Protein AF-A0AAV8WJB4-F1 (afdb_monomer_lite)

Radius of gyration: 51.04 Å; chains: 1; bounding box: 116×31×126 Å

Sequence (164 aa):
MFGLFSSIGSFVRLGPREFVRQKFKLPLVKFIHDTVNLYKSRTKSGVHNVREILFRGTVIALITALLVWLSIFMYIAFYYVYVPTISHERPVYLKFKPCGATDNCEVTKGICSFPAAHVQLTKRQQLLMMGQPYKIHLDLDMPESPTNRELDMQVADPETLHYD

Secondary structure (DSSP, 8-state):
--HHHHHHHHHHHS-HHHHHIIIIIHHHHHHHHHHHHHHHHHHHHHHHHHHHHHHHHHHHHHHHHHHHHHHHHHHHHHHHHHS-----------B-PBTT-SSS----S-B-S--B------SSS-SS-TT--------------HHHHH--------------

InterPro domains:
  IPR009617 Seipin [PF06775] (66-153)
  IPR009617 Seipin [PTHR21212] (43-153)

Structure (mmCIF, N/CA/C/O backbone):
data_AF-A0AAV8WJB4-F1
#
_entry.id   AF-A0AAV8WJB4-F1
#
loop_
_atom_site.group_PDB
_atom_site.id
_atom_site.type_symbol
_atom_site.label_atom_id
_atom_site.label_alt_id
_atom_site.label_comp_id
_atom_site.label_asym_id
_atom_site.label_entity_id
_atom_site.label_seq_id
_atom_site.pdbx_PDB_ins_code
_atom_site.Cartn_x
_atom_site.Cartn_y
_atom_site.Cartn_z
_atom_site.occupancy
_atom_site.B_iso_or_equiv
_atom_site.auth_seq_id
_atom_site.auth_comp_id
_atom_site.auth_asym_id
_atom_site.auth_atom_id
_atom_site.pdbx_PDB_model_num
ATOM 1 N N . MET A 1 1 ? -55.513 11.259 75.942 1.00 42.50 1 MET A N 1
ATOM 2 C CA . MET A 1 1 ? -56.512 10.197 76.213 1.00 42.50 1 MET A CA 1
ATOM 3 C C . MET A 1 1 ? -57.792 10.353 75.359 1.00 42.50 1 MET A C 1
ATOM 5 O O . MET A 1 1 ? -58.870 10.037 75.828 1.00 42.50 1 MET A O 1
ATOM 9 N N . PHE A 1 2 ? -57.695 10.807 74.094 1.00 46.75 2 PHE A N 1
ATOM 10 C CA . PHE A 1 2 ? -58.860 11.164 73.247 1.00 46.75 2 PHE A CA 1
ATOM 11 C C . PHE A 1 2 ? -59.024 10.309 71.969 1.00 46.75 2 PHE A C 1
ATOM 13 O O . PHE A 1 2 ? -60.016 10.437 71.261 1.00 46.75 2 PHE A O 1
ATOM 20 N N . GLY A 1 3 ? -58.075 9.417 71.659 1.00 46.09 3 GLY A N 1
ATOM 21 C CA . GLY A 1 3 ? -58.101 8.629 70.416 1.00 46.09 3 GLY A CA 1
ATOM 22 C C . GLY A 1 3 ? -59.039 7.415 70.432 1.00 46.09 3 GLY A C 1
ATOM 23 O O . GLY A 1 3 ? -59.489 6.976 69.377 1.00 46.09 3 GLY A O 1
ATOM 24 N N . LEU A 1 4 ? -59.365 6.877 71.614 1.00 52.06 4 LEU A N 1
ATOM 25 C CA . LEU A 1 4 ? -60.126 5.625 71.742 1.00 52.06 4 LEU A CA 1
ATOM 26 C C . LEU A 1 4 ? -61.640 5.809 71.532 1.00 52.06 4 LEU A C 1
ATOM 28 O O . LEU A 1 4 ? -62.265 4.963 70.897 1.00 52.06 4 LEU A O 1
ATOM 32 N N . PHE A 1 5 ? -62.224 6.936 71.959 1.00 48.09 5 PHE A N 1
ATOM 33 C CA . PHE A 1 5 ? -63.668 7.188 71.814 1.00 48.09 5 PHE A CA 1
ATOM 34 C C . PHE A 1 5 ? -64.103 7.513 70.370 1.00 48.09 5 PHE A C 1
ATOM 36 O O . PHE A 1 5 ? -65.204 7.149 69.964 1.00 48.09 5 PHE A O 1
ATOM 43 N N . SER A 1 6 ? -63.227 8.105 69.549 1.00 55.00 6 SER A N 1
ATOM 44 C CA . SER A 1 6 ? -63.511 8.393 68.127 1.00 55.00 6 SER A CA 1
ATOM 45 C C . SER A 1 6 ? -63.600 7.119 67.269 1.00 55.00 6 SER A C 1
ATOM 47 O O . SER A 1 6 ? -64.426 7.010 66.356 1.00 55.00 6 SER A O 1
ATOM 49 N N . SER A 1 7 ? -62.800 6.101 67.604 1.00 52.44 7 SER A N 1
ATOM 50 C CA . SER A 1 7 ? -62.766 4.851 66.840 1.00 52.44 7 SER A CA 1
ATOM 51 C C . SER A 1 7 ? -64.014 3.982 67.052 1.00 52.44 7 SER A C 1
ATOM 53 O O . SER A 1 7 ? -64.355 3.207 66.160 1.00 52.44 7 SER A O 1
ATOM 55 N N . ILE A 1 8 ? -64.704 4.120 68.191 1.00 58.53 8 ILE A N 1
ATOM 56 C CA . ILE A 1 8 ? -65.931 3.371 68.513 1.00 58.53 8 ILE A CA 1
ATOM 57 C C . ILE A 1 8 ? -67.139 3.971 67.773 1.00 58.53 8 ILE A C 1
ATOM 59 O O . ILE A 1 8 ? -67.936 3.235 67.194 1.00 58.53 8 ILE A O 1
ATOM 63 N N . GLY A 1 9 ? -67.232 5.305 67.693 1.00 60.50 9 GLY A N 1
ATOM 64 C CA . GLY A 1 9 ? -68.324 5.989 66.983 1.00 60.50 9 GLY A CA 1
ATOM 65 C C . GLY A 1 9 ? -68.343 5.727 65.471 1.00 60.50 9 GLY A C 1
ATOM 66 O O . GLY A 1 9 ? -69.409 5.611 64.870 1.00 60.50 9 GLY A O 1
ATOM 67 N N . SER A 1 10 ? -67.170 5.559 64.853 1.00 56.88 10 SER A N 1
ATOM 68 C CA . SER A 1 10 ? -67.069 5.244 63.418 1.00 56.88 10 SER A CA 1
ATOM 69 C C . SER A 1 10 ? -67.415 3.784 63.090 1.00 56.88 10 SER A C 1
ATOM 71 O O . SER A 1 10 ? -67.881 3.507 61.989 1.00 56.88 10 SER A O 1
ATOM 73 N N . PHE A 1 11 ? -67.234 2.860 64.041 1.00 57.91 11 PHE A N 1
ATOM 74 C CA . PHE A 1 11 ? -67.572 1.439 63.884 1.00 57.91 11 PHE A CA 1
ATOM 75 C C . PHE A 1 11 ? -69.084 1.173 63.969 1.00 57.91 11 PHE A C 1
ATOM 77 O O . PHE A 1 11 ? -69.598 0.285 63.299 1.00 57.91 11 PHE A O 1
ATOM 84 N N . VAL A 1 12 ? -69.812 1.958 64.770 1.00 63.72 12 VAL A N 1
ATOM 85 C CA . VAL A 1 12 ? -71.278 1.845 64.895 1.00 63.72 12 VAL A CA 1
ATOM 86 C C . VAL A 1 12 ? -71.993 2.464 63.685 1.00 63.72 12 VAL A C 1
ATOM 88 O O . VAL A 1 12 ? -73.074 2.019 63.310 1.00 63.72 12 VAL A O 1
ATOM 91 N N . ARG A 1 13 ? -71.387 3.477 63.047 1.00 61.69 13 ARG A N 1
ATOM 92 C CA . ARG A 1 13 ? -71.994 4.229 61.935 1.00 61.69 13 ARG A CA 1
ATOM 93 C C . ARG A 1 13 ? -71.708 3.637 60.548 1.00 61.69 13 ARG A C 1
ATOM 95 O O . ARG A 1 13 ? -72.523 3.803 59.647 1.00 61.69 13 ARG A O 1
ATOM 102 N N . LEU A 1 14 ? -70.578 2.949 60.370 1.00 61.75 14 LEU A N 1
ATOM 103 C CA . LEU A 1 14 ? -70.252 2.181 59.166 1.00 61.75 14 LEU A CA 1
ATOM 104 C C . LEU A 1 14 ? -70.108 0.710 59.552 1.00 61.75 14 LEU A C 1
ATOM 106 O O . LEU A 1 14 ? -69.251 0.373 60.361 1.00 61.75 14 LEU A O 1
ATOM 110 N N . GLY A 1 15 ? -70.924 -0.165 58.958 1.00 71.06 15 GLY A N 1
ATOM 111 C CA . GLY A 1 15 ? -70.925 -1.593 59.278 1.00 71.06 15 GLY A CA 1
ATOM 112 C C . GLY A 1 15 ? -69.523 -2.233 59.244 1.00 71.06 15 GLY A C 1
ATOM 113 O O . GLY A 1 15 ? -68.638 -1.773 58.513 1.00 71.06 15 GLY A O 1
ATOM 114 N N . PRO A 1 16 ? -69.310 -3.338 59.982 1.00 71.25 16 PRO A N 1
ATOM 115 C CA . PRO A 1 16 ? -67.983 -3.901 60.261 1.00 71.25 16 PRO A CA 1
ATOM 116 C C . PRO A 1 16 ? -67.148 -4.202 59.003 1.00 71.25 16 PRO A C 1
ATOM 118 O O . PRO A 1 16 ? -65.921 -4.119 59.026 1.00 71.25 16 PRO A O 1
ATOM 121 N N . ARG A 1 17 ? -67.802 -4.490 57.871 1.00 73.00 17 ARG A N 1
ATOM 122 C CA . ARG A 1 17 ? -67.157 -4.718 56.568 1.00 73.00 17 ARG A CA 1
ATOM 123 C C . ARG A 1 17 ? -66.546 -3.458 55.943 1.00 73.00 17 ARG A C 1
ATOM 125 O O . ARG A 1 17 ? -65.447 -3.533 55.393 1.00 73.00 17 ARG A O 1
ATOM 132 N N . GLU A 1 18 ? -67.238 -2.325 56.016 1.00 76.62 18 GLU A N 1
ATOM 133 C CA . GLU A 1 18 ? -66.786 -1.055 55.427 1.00 76.62 18 GLU A CA 1
ATOM 134 C C . GLU A 1 18 ? -65.656 -0.440 56.263 1.00 76.62 18 GLU A C 1
ATOM 136 O O . GLU A 1 18 ? -64.656 0.015 55.707 1.00 76.62 18 GLU A O 1
ATOM 141 N N . PHE A 1 19 ? -65.721 -0.568 57.594 1.00 74.19 19 PHE A N 1
ATOM 142 C CA . PHE A 1 19 ? -64.639 -0.147 58.489 1.00 74.19 19 PHE A CA 1
ATOM 143 C C . PHE A 1 19 ? -63.310 -0.862 58.176 1.00 74.19 19 PHE A C 1
ATOM 145 O O . PHE A 1 19 ? -62.266 -0.220 58.041 1.00 74.19 19 PHE A O 1
ATOM 152 N N . VAL A 1 20 ? -63.336 -2.187 57.977 1.00 77.38 20 VAL A N 1
ATOM 153 C CA . VAL A 1 20 ? -62.138 -2.968 57.604 1.00 77.38 20 VAL A CA 1
ATOM 154 C C . VAL A 1 20 ? -61.622 -2.573 56.214 1.00 77.38 20 VAL A C 1
ATOM 156 O O . VAL A 1 20 ? -60.412 -2.469 55.992 1.00 77.38 20 VAL A O 1
ATOM 159 N N . ARG A 1 21 ? -62.523 -2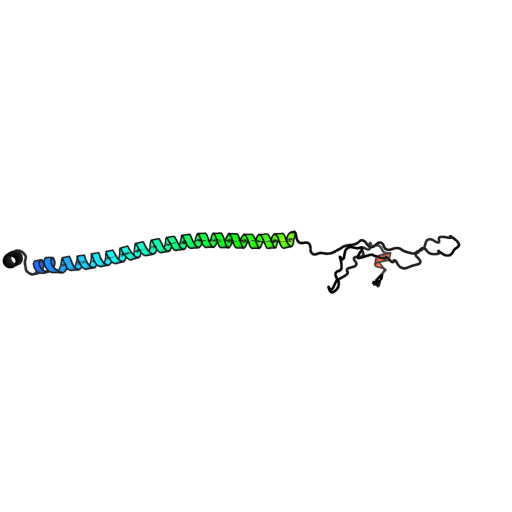.312 55.263 1.00 78.06 21 ARG A N 1
ATOM 160 C CA . ARG A 1 21 ? -62.165 -1.918 53.895 1.00 78.06 21 ARG A CA 1
ATOM 161 C C . ARG A 1 21 ? -61.464 -0.559 53.852 1.00 78.06 21 ARG A C 1
ATOM 163 O O . ARG A 1 21 ? -60.440 -0.422 53.179 1.00 78.06 21 ARG A O 1
ATOM 170 N N . GLN A 1 22 ? -61.999 0.415 54.578 1.00 80.19 22 GLN A N 1
ATOM 171 C CA . GLN A 1 22 ? -61.510 1.788 54.581 1.00 80.19 22 GLN A CA 1
ATOM 172 C C . GLN A 1 22 ? -60.210 1.925 55.383 1.00 80.19 22 GLN A C 1
ATOM 174 O O . GLN A 1 22 ? -59.297 2.624 54.948 1.00 80.19 22 GLN A O 1
ATOM 179 N N . LYS A 1 23 ? -60.096 1.210 56.512 1.00 76.62 23 LYS A N 1
ATOM 180 C CA . LYS A 1 23 ? -58.932 1.307 57.403 1.00 76.62 23 LYS A CA 1
ATOM 181 C C . LYS A 1 23 ? -57.752 0.430 56.975 1.00 76.62 23 LYS A C 1
ATOM 183 O O . LYS A 1 23 ? -56.616 0.817 57.217 1.00 76.62 23 LYS A O 1
ATOM 188 N N . PHE A 1 24 ? -57.999 -0.715 56.328 1.00 81.44 24 PHE A N 1
ATOM 189 C CA . PHE A 1 24 ? -56.933 -1.658 55.962 1.00 81.44 24 PHE A CA 1
ATOM 190 C C . PHE A 1 24 ? -56.793 -1.907 54.454 1.00 81.44 24 PHE A C 1
ATOM 192 O O . PHE A 1 24 ? -55.674 -1.851 53.955 1.00 81.44 24 PHE A O 1
ATOM 199 N N . LYS A 1 25 ? -57.871 -2.146 53.688 1.00 82.81 25 LYS A N 1
ATOM 200 C CA . LYS A 1 25 ? -57.735 -2.537 52.263 1.00 82.81 25 LYS A CA 1
ATOM 201 C C . LYS A 1 25 ? -57.304 -1.397 51.336 1.00 82.81 25 LYS A C 1
ATOM 203 O O . LYS A 1 25 ? -56.375 -1.578 50.554 1.00 82.81 25 LYS A O 1
ATOM 208 N N . LEU A 1 26 ? -57.976 -0.245 51.386 1.00 83.31 26 LEU A N 1
ATOM 209 C CA . LEU A 1 26 ? -57.634 0.899 50.528 1.00 83.31 26 LEU A CA 1
ATOM 210 C C . LEU A 1 26 ? -56.193 1.411 50.712 1.00 83.31 26 LEU A C 1
ATOM 212 O O . LEU A 1 26 ? -55.534 1.622 49.691 1.00 83.31 26 LEU A O 1
ATOM 216 N N . PRO A 1 27 ? -55.682 1.617 51.944 1.00 86.50 27 PRO A N 1
ATOM 217 C CA . PRO A 1 27 ? -54.313 2.094 52.115 1.00 86.50 27 PRO A CA 1
ATOM 218 C C . PRO A 1 27 ? -53.288 1.068 51.623 1.00 86.50 27 PRO A C 1
ATOM 220 O O . PRO A 1 27 ? -52.330 1.467 50.974 1.00 86.50 27 PRO A O 1
ATOM 223 N N . LEU A 1 28 ? -53.520 -0.237 51.823 1.00 88.38 28 LEU A N 1
ATOM 224 C CA . LEU A 1 28 ? -52.640 -1.302 51.320 1.00 88.38 28 LEU A CA 1
ATOM 225 C C . LEU A 1 28 ? -52.555 -1.326 49.793 1.00 88.38 28 LEU A C 1
ATOM 227 O O . LEU A 1 28 ? -51.463 -1.373 49.234 1.00 88.38 28 LEU A O 1
ATOM 231 N N . VAL A 1 29 ? -53.700 -1.271 49.111 1.00 89.00 29 VAL A N 1
ATOM 232 C CA . VAL A 1 29 ? -53.738 -1.295 47.641 1.00 89.00 29 VAL A CA 1
ATOM 233 C C . VAL A 1 29 ? -53.063 -0.055 47.057 1.00 89.00 29 VAL A C 1
ATOM 235 O O . VAL A 1 29 ? -52.297 -0.180 46.103 1.00 89.00 29 VAL A O 1
ATOM 238 N N . LYS A 1 30 ? -53.290 1.125 47.652 1.00 87.06 30 LYS A N 1
ATOM 239 C CA . LYS A 1 30 ? -52.585 2.351 47.256 1.00 87.06 30 LYS A CA 1
ATOM 240 C C . LYS A 1 30 ? -51.079 2.222 47.467 1.00 87.06 30 LYS A C 1
ATOM 242 O O . LYS A 1 30 ? -50.327 2.472 46.537 1.00 87.06 30 LYS A O 1
ATOM 247 N N . PHE A 1 31 ? -50.648 1.719 48.624 1.00 89.62 31 PHE A N 1
ATOM 248 C CA . PHE A 1 31 ? -49.228 1.535 48.932 1.00 89.62 31 PHE A CA 1
ATOM 249 C C . PHE A 1 31 ? -48.528 0.599 47.934 1.00 89.62 31 PHE A C 1
ATOM 251 O O . PHE A 1 31 ? -47.427 0.892 47.467 1.00 89.62 31 PHE A O 1
ATOM 258 N N . ILE A 1 32 ? -49.182 -0.504 47.553 1.00 89.81 32 ILE A N 1
ATOM 259 C CA . ILE A 1 32 ? -48.661 -1.442 46.547 1.00 89.81 32 ILE A CA 1
ATOM 260 C C . ILE A 1 32 ? -48.585 -0.770 45.173 1.00 89.81 32 ILE A C 1
ATOM 262 O O . ILE A 1 32 ? -47.556 -0.847 44.505 1.00 89.81 32 ILE A O 1
ATOM 266 N N . HIS A 1 33 ? -49.651 -0.088 44.753 1.00 92.19 33 HIS A N 1
ATOM 267 C CA . HIS A 1 33 ? -49.704 0.577 43.453 1.00 92.19 33 HIS A CA 1
ATOM 268 C C . HIS A 1 33 ? -48.657 1.695 43.329 1.00 92.19 33 HIS A C 1
ATOM 270 O O . HIS A 1 33 ? -47.965 1.790 42.313 1.00 92.19 33 HIS A O 1
ATOM 276 N N . ASP A 1 34 ? -48.488 2.493 44.381 1.00 88.62 34 ASP A N 1
ATOM 277 C CA . ASP A 1 34 ? -47.500 3.567 44.431 1.00 88.62 34 ASP A CA 1
ATOM 278 C C . ASP A 1 34 ? -46.076 3.000 44.414 1.00 88.62 34 ASP A C 1
ATOM 280 O O . ASP A 1 34 ? -45.241 3.477 43.648 1.00 88.62 34 ASP A O 1
ATOM 284 N N . THR A 1 35 ? -45.819 1.908 45.142 1.00 87.62 35 THR A N 1
ATOM 285 C CA . THR A 1 35 ? -44.524 1.203 45.112 1.00 87.62 35 THR A CA 1
ATOM 286 C C . THR A 1 35 ? -44.196 0.674 43.713 1.00 87.62 35 THR A C 1
ATOM 288 O O . THR A 1 35 ? -43.079 0.854 43.220 1.00 87.62 35 THR A O 1
ATOM 291 N N . VAL A 1 36 ? -45.173 0.064 43.034 1.00 91.25 36 VAL A N 1
ATOM 292 C CA . VAL A 1 36 ? -45.004 -0.472 41.673 1.00 91.25 36 VAL A CA 1
ATOM 293 C C . VAL A 1 36 ? -44.755 0.646 40.661 1.00 91.25 36 VAL A C 1
ATOM 295 O O . VAL A 1 36 ? -43.876 0.516 39.806 1.00 91.25 36 VAL A O 1
ATOM 298 N N . ASN A 1 37 ? -45.474 1.765 40.756 1.00 88.31 37 ASN A N 1
ATOM 299 C CA . ASN A 1 37 ? -45.269 2.904 39.859 1.00 88.31 37 ASN A CA 1
ATOM 300 C C . ASN A 1 37 ? -43.923 3.593 40.088 1.00 88.31 37 ASN A C 1
ATOM 302 O O . ASN A 1 37 ? -43.285 4.034 39.126 1.00 88.31 37 ASN A O 1
ATOM 306 N N . LEU A 1 38 ? -43.452 3.637 41.332 1.00 85.25 38 LEU A N 1
ATOM 307 C CA . LEU A 1 38 ? -42.145 4.188 41.674 1.00 85.25 38 LEU A CA 1
ATOM 308 C C . LEU A 1 38 ? -41.021 3.322 41.085 1.00 85.25 38 LEU A C 1
ATOM 310 O O . L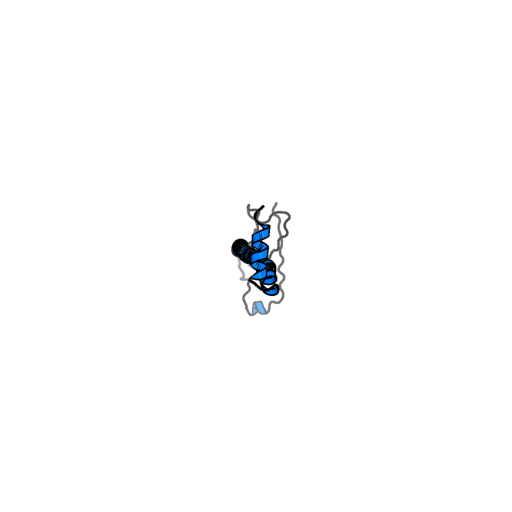EU A 1 38 ? -40.096 3.847 40.467 1.00 85.25 38 LEU A O 1
ATOM 314 N N . TYR A 1 39 ? -41.151 1.994 41.148 1.00 86.69 39 TYR A N 1
ATOM 315 C CA . TYR A 1 39 ? -40.232 1.087 40.454 1.00 86.69 39 TYR A CA 1
ATOM 316 C C . TYR A 1 39 ? -40.299 1.245 38.931 1.00 86.69 39 TYR A C 1
ATOM 318 O O . TYR A 1 39 ? -39.275 1.456 38.283 1.00 86.69 39 TYR A O 1
ATOM 326 N N . LYS A 1 40 ? -41.504 1.222 38.353 1.00 89.38 40 LYS A N 1
ATOM 327 C CA . LYS A 1 40 ? -41.716 1.316 36.900 1.00 89.38 40 LYS A CA 1
ATOM 328 C C . LYS A 1 40 ? -41.172 2.618 36.305 1.00 89.38 40 LYS A C 1
ATOM 330 O O . LYS A 1 40 ? -40.599 2.601 35.216 1.00 89.38 40 LYS A O 1
ATOM 335 N N . SER A 1 41 ? -41.349 3.738 37.003 1.00 83.88 41 SER A N 1
ATOM 336 C CA . SER A 1 41 ? -40.835 5.046 36.579 1.00 83.88 41 SER A CA 1
ATOM 337 C C . SER A 1 41 ? -39.311 5.123 36.678 1.00 83.88 41 SER A C 1
ATOM 339 O O . SER A 1 41 ? -38.675 5.579 35.727 1.00 83.88 41 SER A O 1
ATOM 341 N N . ARG A 1 42 ? -38.706 4.590 37.751 1.00 81.81 42 ARG A N 1
ATOM 342 C CA . ARG A 1 42 ? -37.241 4.504 37.869 1.00 81.81 42 ARG A CA 1
ATOM 343 C C . ARG A 1 42 ? -36.615 3.657 36.763 1.00 81.81 42 ARG A C 1
ATOM 345 O O . ARG A 1 42 ? -35.614 4.075 36.185 1.00 81.81 42 ARG A O 1
ATOM 352 N N . THR A 1 43 ? -37.216 2.518 36.415 1.00 83.81 43 THR A N 1
ATOM 353 C CA . THR A 1 43 ? -36.698 1.667 35.332 1.00 83.81 43 THR A CA 1
ATOM 354 C C . THR A 1 43 ? -36.844 2.337 33.964 1.00 83.81 43 THR A C 1
ATOM 356 O O . THR A 1 43 ? -35.897 2.325 33.182 1.00 83.81 43 THR A O 1
ATOM 359 N N . LYS A 1 44 ? -37.988 2.971 33.666 1.00 83.44 44 LYS A N 1
ATOM 360 C CA . LYS A 1 44 ? -38.205 3.635 32.367 1.00 83.44 44 LYS A CA 1
ATOM 361 C C . LYS A 1 44 ? -37.223 4.779 32.108 1.00 83.44 44 LYS A C 1
ATOM 363 O O . LYS A 1 44 ? -36.660 4.842 31.016 1.00 83.44 44 LYS A O 1
ATOM 368 N N . SER A 1 45 ? -36.999 5.648 33.093 1.00 79.81 45 SER A N 1
ATOM 369 C CA . SER A 1 45 ? -36.078 6.782 32.937 1.00 79.81 45 SER A CA 1
ATOM 370 C C . SER A 1 45 ? -34.620 6.328 32.845 1.00 79.81 45 SER A C 1
ATOM 372 O O . SER A 1 45 ? -33.862 6.864 32.041 1.00 79.81 45 SER A O 1
ATOM 374 N N . GLY A 1 46 ? -34.234 5.294 33.604 1.00 85.12 46 GLY A N 1
ATOM 375 C CA . GLY A 1 46 ? -32.890 4.718 33.520 1.00 85.12 46 GLY A CA 1
ATOM 376 C C . GLY A 1 46 ? -32.584 4.132 32.138 1.00 85.12 46 GLY A C 1
ATOM 377 O O . GLY A 1 46 ? -31.539 4.424 31.562 1.00 85.12 46 GLY A O 1
ATOM 378 N N . VAL A 1 47 ? -33.516 3.360 31.569 1.00 89.00 47 VAL A N 1
ATOM 379 C CA . VAL A 1 47 ? -33.323 2.706 30.263 1.00 89.00 47 VAL A CA 1
ATOM 380 C C . VAL A 1 47 ? -33.223 3.720 29.121 1.00 89.00 47 VAL A C 1
ATOM 382 O O . VAL A 1 47 ? -32.396 3.545 28.226 1.00 89.00 47 VAL A O 1
ATOM 385 N N . HIS A 1 48 ? -34.021 4.792 29.147 1.00 87.12 48 HIS A N 1
ATOM 386 C CA . HIS A 1 48 ? -33.955 5.832 28.116 1.00 87.12 48 HIS A CA 1
ATOM 387 C C . HIS A 1 48 ? -32.605 6.559 28.104 1.00 87.12 48 HIS A C 1
ATOM 389 O O . HIS A 1 48 ? -31.992 6.670 27.043 1.00 87.12 48 HIS A O 1
ATOM 395 N N . ASN A 1 49 ? -32.110 6.966 29.274 1.00 87.69 49 ASN A N 1
ATOM 396 C CA . ASN A 1 49 ? -30.835 7.676 29.389 1.00 87.69 49 ASN A CA 1
ATOM 397 C C . ASN A 1 49 ? -29.649 6.791 28.979 1.00 87.69 49 ASN A C 1
ATOM 399 O O . ASN A 1 49 ? -28.757 7.240 28.263 1.00 87.69 49 ASN A O 1
ATOM 403 N N . VAL A 1 50 ? -29.652 5.512 29.380 1.00 92.31 50 VAL A N 1
ATOM 404 C CA . VAL A 1 50 ? -28.609 4.559 28.966 1.00 92.31 50 VAL A CA 1
ATOM 405 C C . VAL A 1 50 ? -28.613 4.394 27.453 1.00 92.31 50 VAL A C 1
ATOM 407 O O . VAL A 1 50 ? -27.556 4.472 26.836 1.00 92.31 50 VAL A O 1
ATOM 410 N N . ARG A 1 51 ? -29.788 4.211 26.843 1.00 92.00 51 ARG A N 1
ATOM 411 C CA . ARG A 1 51 ? -29.920 4.042 25.393 1.00 92.00 51 ARG A CA 1
ATOM 412 C C . ARG A 1 51 ? -29.404 5.262 24.625 1.00 92.00 51 ARG A C 1
ATOM 414 O O . ARG A 1 51 ? -28.711 5.090 23.626 1.00 92.00 51 ARG A O 1
ATOM 421 N N . GLU A 1 52 ? -29.710 6.468 25.091 1.00 90.94 52 GLU A N 1
ATOM 422 C CA . GLU A 1 52 ? -29.227 7.712 24.483 1.00 90.94 52 GLU A CA 1
ATOM 423 C C . GLU A 1 52 ? -27.699 7.842 24.570 1.00 90.94 52 GLU A C 1
ATOM 425 O O . GLU A 1 52 ? -27.043 8.114 23.562 1.00 90.94 52 GLU A O 1
ATOM 430 N N . ILE A 1 53 ? -27.120 7.578 25.747 1.00 94.00 53 ILE A N 1
ATOM 431 C CA . ILE A 1 53 ? -25.664 7.605 25.957 1.00 94.00 53 ILE A CA 1
ATOM 432 C C . ILE A 1 53 ? -24.970 6.567 25.070 1.00 94.00 53 ILE A C 1
ATOM 434 O O . ILE A 1 53 ? -23.961 6.879 24.436 1.00 94.00 53 ILE A O 1
ATOM 438 N N . LEU A 1 54 ? -25.526 5.354 24.990 1.00 95.50 54 LEU A N 1
ATOM 439 C CA . LEU A 1 54 ? -24.981 4.270 24.177 1.00 95.50 54 LEU A CA 1
ATOM 440 C C . LEU A 1 54 ? -24.977 4.662 22.699 1.00 95.50 54 LEU A C 1
ATOM 442 O O . LEU A 1 54 ? -23.926 4.617 22.071 1.00 95.50 54 LEU A O 1
ATOM 446 N N . PHE A 1 55 ? -26.102 5.144 22.162 1.00 96.12 55 PHE A N 1
ATOM 447 C CA . PHE A 1 55 ? -26.163 5.581 20.766 1.00 96.12 55 PHE A CA 1
ATOM 448 C C . PHE A 1 55 ? -25.211 6.731 20.466 1.00 96.12 55 PHE A C 1
ATOM 450 O O . PHE A 1 55 ? -24.507 6.688 19.459 1.00 96.12 55 PHE A O 1
ATOM 457 N N . ARG A 1 56 ? -25.153 7.744 21.333 1.00 94.38 56 ARG A N 1
ATOM 458 C CA . ARG A 1 56 ? -24.258 8.886 21.130 1.00 94.38 56 ARG A CA 1
ATOM 459 C C . ARG A 1 56 ? -22.791 8.453 21.150 1.00 94.38 56 ARG A C 1
ATOM 461 O O . ARG A 1 56 ? -22.025 8.878 20.289 1.00 94.38 56 ARG A O 1
ATOM 468 N N . GLY A 1 57 ? -22.419 7.570 22.078 1.00 96.56 57 GLY A N 1
ATOM 469 C CA . GLY A 1 57 ? -21.083 6.976 22.136 1.00 96.56 57 GLY A CA 1
ATOM 470 C C . GLY A 1 57 ? -20.763 6.143 20.895 1.00 96.56 57 GLY A C 1
ATOM 471 O O . GLY A 1 57 ? -19.702 6.318 20.299 1.00 96.56 57 GLY A O 1
ATOM 472 N N . THR A 1 58 ? -21.697 5.298 20.453 1.00 96.50 58 THR A N 1
ATOM 473 C CA . THR A 1 58 ? -21.539 4.477 19.247 1.00 96.50 58 THR A CA 1
ATOM 474 C C . THR A 1 58 ? -21.363 5.329 17.997 1.00 96.50 58 THR A C 1
ATOM 476 O O . THR A 1 58 ? -20.479 5.036 17.201 1.00 96.50 58 THR A O 1
ATOM 479 N N . VAL A 1 59 ? -22.152 6.392 17.819 1.00 97.06 59 VAL A N 1
ATOM 480 C CA . VAL A 1 59 ? -22.026 7.284 16.655 1.00 97.06 59 VAL A CA 1
ATOM 481 C C . VAL A 1 59 ? -20.648 7.943 16.622 1.00 97.06 59 VAL A C 1
ATOM 483 O O . VAL A 1 59 ? -20.000 7.938 15.580 1.00 97.06 59 VAL A O 1
ATOM 486 N N . ILE A 1 60 ? -20.166 8.452 17.760 1.00 97.25 60 ILE A N 1
ATOM 487 C CA . ILE A 1 60 ? -18.831 9.063 17.846 1.00 97.25 60 ILE A CA 1
ATOM 488 C C . ILE A 1 60 ? -17.745 8.029 17.527 1.00 97.25 60 ILE A C 1
ATOM 490 O O . ILE A 1 60 ? -16.873 8.302 16.706 1.00 97.25 60 ILE A O 1
ATOM 494 N N . ALA A 1 61 ? -17.819 6.836 18.123 1.00 97.00 61 ALA A N 1
ATOM 495 C CA . ALA A 1 61 ? -16.856 5.762 17.885 1.00 97.00 61 ALA A CA 1
ATOM 496 C C . ALA A 1 61 ? -16.858 5.272 16.426 1.00 97.00 61 ALA A C 1
ATOM 498 O O . ALA A 1 61 ? -15.811 4.949 15.872 1.00 97.00 61 ALA A O 1
ATOM 499 N N . LEU A 1 62 ? -18.026 5.233 15.785 1.00 97.31 62 LEU A N 1
ATOM 500 C CA . LEU A 1 62 ? -18.156 4.842 14.386 1.00 97.31 62 LEU A CA 1
ATOM 501 C C . LEU A 1 62 ? -17.530 5.897 13.469 1.00 97.31 62 LEU A C 1
ATOM 503 O O . LEU A 1 62 ? -16.782 5.543 12.563 1.00 97.31 62 LEU A O 1
ATOM 507 N N . ILE A 1 63 ? -17.774 7.186 13.726 1.00 97.50 63 ILE A N 1
ATOM 508 C CA . ILE A 1 63 ? -17.160 8.280 12.959 1.00 97.50 63 ILE A CA 1
ATOM 509 C C . ILE A 1 63 ? -15.635 8.242 13.095 1.00 97.50 63 ILE A C 1
ATOM 511 O O . ILE A 1 63 ? -14.937 8.336 12.087 1.00 97.50 63 ILE A O 1
ATOM 515 N N . THR A 1 64 ? -15.097 8.070 14.306 1.00 97.62 64 THR A N 1
ATOM 516 C CA . THR A 1 64 ? -13.640 7.997 14.498 1.00 97.62 64 THR A CA 1
ATOM 517 C C . THR A 1 64 ? -13.042 6.768 13.821 1.00 97.62 64 THR A C 1
ATOM 519 O O . THR A 1 64 ? -12.018 6.891 13.150 1.00 97.62 64 THR A O 1
ATOM 522 N N . ALA A 1 65 ? -13.697 5.608 13.914 1.00 98.00 65 ALA A N 1
ATOM 523 C CA . ALA A 1 65 ? -13.274 4.400 13.213 1.00 98.00 65 ALA A CA 1
ATOM 524 C C . ALA A 1 65 ? -13.272 4.594 11.688 1.00 98.00 65 ALA A C 1
ATOM 526 O O . ALA A 1 65 ? -12.305 4.221 11.027 1.00 98.00 65 ALA A O 1
ATOM 527 N N . LEU A 1 66 ? -14.308 5.232 11.131 1.00 97.75 66 LEU A N 1
ATOM 528 C CA . LEU A 1 66 ? -14.374 5.558 9.705 1.00 97.75 66 LEU A CA 1
ATOM 529 C C . LEU A 1 66 ? -13.263 6.517 9.274 1.00 97.75 66 LEU A C 1
ATOM 531 O O . LEU A 1 66 ? -12.664 6.307 8.223 1.00 97.75 66 LEU A O 1
ATOM 535 N N . LEU A 1 67 ? -12.955 7.542 10.070 1.00 97.94 67 LEU A N 1
ATOM 536 C CA . LEU A 1 67 ? -11.869 8.478 9.766 1.00 97.94 67 LEU A CA 1
ATOM 537 C C . LEU A 1 67 ? -10.503 7.784 9.749 1.00 97.94 67 LEU A C 1
ATOM 539 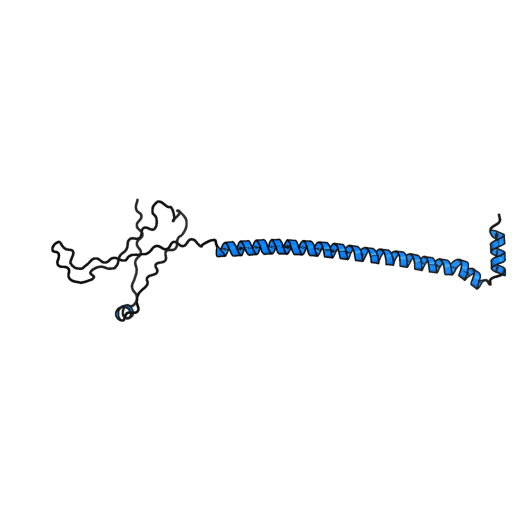O O . LEU A 1 67 ? -9.717 8.002 8.828 1.00 97.94 67 LEU A O 1
ATOM 543 N N . VAL A 1 68 ? -10.234 6.920 10.732 1.00 98.25 68 VAL A N 1
ATOM 544 C CA . VAL A 1 68 ? -8.997 6.125 10.779 1.00 98.25 68 VAL A CA 1
ATOM 545 C C . VAL A 1 68 ? -8.928 5.176 9.585 1.00 98.25 68 VAL A C 1
ATOM 547 O O . VAL A 1 68 ? -7.901 5.109 8.913 1.00 98.25 68 VAL A O 1
ATOM 550 N N . TRP A 1 69 ? -10.031 4.496 9.270 1.00 98.44 69 TRP A N 1
ATOM 551 C CA . TRP A 1 69 ? -10.111 3.604 8.117 1.00 98.44 69 TRP A CA 1
ATOM 552 C C . TRP A 1 69 ? -9.837 4.336 6.798 1.00 98.44 69 TRP A C 1
ATOM 554 O O . TRP A 1 69 ? -9.015 3.887 6.001 1.00 98.44 69 TRP A O 1
ATOM 564 N N . LEU A 1 70 ? -10.470 5.495 6.586 1.00 98.12 70 LEU A N 1
ATOM 565 C CA . LEU A 1 70 ? -10.255 6.333 5.404 1.00 98.12 70 LEU A CA 1
ATOM 566 C C . LEU A 1 70 ? -8.814 6.840 5.311 1.00 98.12 70 LEU A C 1
ATOM 568 O O . LEU A 1 70 ? -8.246 6.851 4.221 1.00 98.12 70 LEU A O 1
ATOM 572 N N . SER A 1 71 ? -8.210 7.224 6.438 1.00 98.19 71 SER A N 1
ATOM 573 C CA . SER A 1 71 ? -6.811 7.654 6.486 1.00 98.19 71 SER A CA 1
ATOM 574 C C . SER A 1 71 ? -5.859 6.537 6.053 1.00 98.19 71 SER A C 1
ATOM 576 O O . SER A 1 71 ? -5.006 6.768 5.195 1.00 98.19 71 SER A O 1
ATOM 578 N N . ILE A 1 72 ? -6.041 5.322 6.580 1.00 98.00 72 ILE A N 1
ATOM 579 C CA . ILE A 1 72 ? -5.234 4.151 6.206 1.00 98.00 72 ILE A CA 1
ATOM 580 C C . ILE A 1 72 ? -5.432 3.822 4.725 1.00 98.00 72 ILE A C 1
ATOM 582 O O . ILE A 1 72 ? -4.458 3.621 4.001 1.00 98.00 72 ILE A O 1
ATOM 586 N N . PHE A 1 73 ? -6.680 3.807 4.255 1.00 98.00 73 PHE A N 1
ATOM 587 C CA . PHE A 1 73 ? -6.991 3.525 2.857 1.00 98.00 73 PHE A CA 1
ATOM 588 C C . PHE A 1 73 ? -6.335 4.536 1.908 1.00 98.00 73 PHE A C 1
ATOM 590 O O . PHE A 1 73 ? -5.696 4.136 0.936 1.00 98.00 73 PHE A O 1
ATOM 597 N N . MET A 1 74 ? -6.433 5.835 2.210 1.00 96.75 74 MET A N 1
ATOM 598 C CA . MET A 1 74 ? -5.777 6.869 1.409 1.00 96.75 74 MET A CA 1
ATOM 599 C C . MET A 1 74 ? -4.256 6.745 1.434 1.00 96.75 74 MET A C 1
ATOM 601 O O . MET A 1 74 ? -3.628 6.891 0.389 1.00 96.75 74 MET A O 1
ATOM 605 N N . TYR A 1 75 ? -3.659 6.441 2.588 1.00 96.12 75 TYR A N 1
ATOM 606 C CA . TYR A 1 75 ? -2.217 6.215 2.681 1.00 96.12 75 TYR A CA 1
ATOM 607 C C . TYR A 1 75 ? -1.769 5.065 1.774 1.00 96.12 75 TYR A C 1
ATOM 609 O O . TYR A 1 75 ? -0.828 5.229 1.003 1.00 96.12 75 TYR A O 1
ATOM 617 N N . ILE A 1 76 ? -2.470 3.930 1.817 1.00 96.62 76 ILE A N 1
ATOM 618 C CA . ILE A 1 76 ? -2.165 2.767 0.975 1.00 96.62 76 ILE A CA 1
ATOM 619 C C . ILE A 1 76 ? -2.333 3.117 -0.507 1.00 96.62 76 ILE A C 1
ATOM 621 O O . ILE A 1 76 ? -1.456 2.812 -1.313 1.00 96.62 76 ILE A O 1
ATOM 625 N N . ALA A 1 77 ? -3.429 3.787 -0.873 1.00 95.81 77 ALA A N 1
ATOM 626 C CA . ALA A 1 77 ? -3.667 4.205 -2.251 1.00 95.81 77 ALA A CA 1
ATOM 627 C C . ALA A 1 77 ? -2.537 5.108 -2.762 1.00 95.81 77 ALA A C 1
ATOM 629 O O . ALA A 1 77 ? -1.975 4.854 -3.825 1.00 95.81 77 ALA A O 1
ATOM 630 N N . PHE A 1 78 ? -2.145 6.120 -1.985 1.00 95.25 78 PHE A N 1
ATOM 631 C CA . PHE A 1 78 ? -1.033 6.989 -2.354 1.00 95.25 78 PHE A CA 1
ATOM 632 C C . PHE A 1 78 ? 0.304 6.265 -2.383 1.00 95.25 78 PHE A C 1
ATOM 634 O O . PHE A 1 78 ? 1.097 6.532 -3.278 1.00 95.25 78 PHE A O 1
ATOM 641 N N . TYR A 1 79 ? 0.544 5.337 -1.463 1.00 93.81 79 TYR A N 1
ATOM 642 C CA . TYR A 1 79 ? 1.751 4.524 -1.473 1.00 93.81 79 TYR A CA 1
ATOM 643 C C . TYR A 1 79 ? 1.890 3.779 -2.804 1.00 93.81 79 TYR A C 1
ATOM 645 O O . TYR A 1 79 ? 2.906 3.917 -3.474 1.00 93.81 79 TYR A O 1
ATOM 653 N N . TYR A 1 80 ? 0.848 3.075 -3.246 1.00 90.88 80 TYR A N 1
ATOM 654 C CA . TYR A 1 80 ? 0.913 2.318 -4.497 1.00 90.88 80 TYR A CA 1
ATOM 655 C C . TYR A 1 80 ? 0.873 3.183 -5.761 1.00 90.88 80 TYR A C 1
ATOM 657 O O . TYR A 1 80 ? 1.422 2.779 -6.781 1.00 90.88 80 TYR A O 1
ATOM 665 N N . VAL A 1 81 ? 0.236 4.355 -5.718 1.00 92.19 81 VAL A N 1
ATOM 666 C CA . VAL A 1 81 ? 0.174 5.260 -6.878 1.00 92.19 81 VAL A CA 1
ATOM 667 C C . VAL A 1 81 ? 1.465 6.062 -7.047 1.00 92.19 81 VAL A C 1
ATOM 669 O O . VAL A 1 81 ? 1.884 6.301 -8.176 1.00 92.19 81 VAL A O 1
ATOM 672 N N . TYR A 1 82 ? 2.090 6.498 -5.952 1.00 89.06 82 TYR A N 1
ATOM 673 C CA . TYR A 1 82 ? 3.203 7.449 -6.001 1.00 89.06 82 TYR A CA 1
ATOM 674 C C . TYR A 1 82 ? 4.566 6.867 -5.668 1.00 89.06 82 TYR A C 1
ATOM 676 O O . TYR A 1 82 ? 5.554 7.501 -6.027 1.00 89.06 82 TYR A O 1
ATOM 684 N N . VAL A 1 83 ? 4.664 5.732 -4.972 1.00 84.12 83 VAL A N 1
ATOM 685 C CA 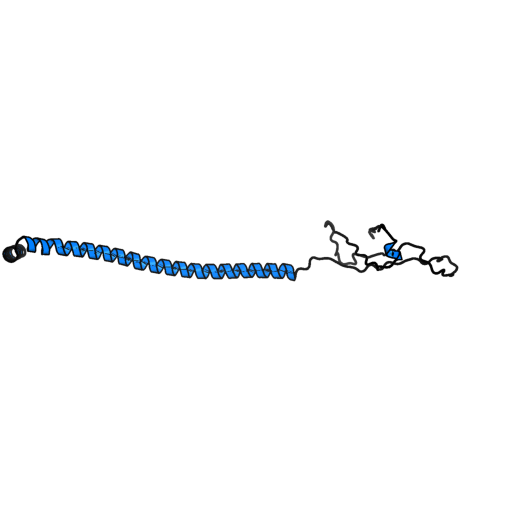. VAL A 1 83 ? 5.964 5.096 -4.732 1.00 84.12 83 VAL A CA 1
ATOM 686 C C . VAL A 1 83 ? 6.281 4.232 -5.949 1.00 84.12 83 VAL A C 1
ATOM 688 O O . VAL A 1 83 ? 5.706 3.151 -6.086 1.00 84.12 83 VAL A O 1
ATOM 691 N N . PRO A 1 84 ? 7.167 4.677 -6.860 1.00 77.06 84 PRO A N 1
ATOM 692 C CA . PRO A 1 84 ? 7.552 3.845 -7.982 1.00 77.06 84 PRO A CA 1
ATOM 693 C C . PRO A 1 84 ? 8.323 2.632 -7.463 1.00 77.06 84 PRO A C 1
ATOM 695 O O . PRO A 1 84 ? 9.219 2.747 -6.622 1.00 77.06 84 PRO A O 1
ATOM 698 N N . THR A 1 85 ? 8.028 1.460 -8.013 1.00 67.75 85 THR A N 1
ATOM 699 C CA . THR A 1 85 ? 8.980 0.353 -7.977 1.00 67.75 85 THR A CA 1
ATOM 700 C C . THR A 1 85 ? 10.202 0.787 -8.780 1.00 67.75 85 THR A C 1
ATOM 702 O O . THR A 1 85 ? 10.073 1.106 -9.959 1.00 67.75 85 THR A O 1
ATOM 705 N N . ILE A 1 86 ? 11.371 0.865 -8.144 1.00 70.81 86 ILE A N 1
ATOM 706 C CA . ILE A 1 86 ? 12.603 1.340 -8.784 1.00 70.81 86 ILE A CA 1
ATOM 707 C C . ILE A 1 86 ? 13.053 0.316 -9.839 1.00 70.81 86 ILE A C 1
ATOM 709 O O . ILE A 1 86 ? 13.764 -0.638 -9.529 1.00 70.81 86 ILE A O 1
ATOM 713 N N . SER A 1 87 ? 12.617 0.504 -11.083 1.00 71.44 87 SER A N 1
ATOM 714 C CA . SER A 1 87 ? 13.139 -0.161 -12.277 1.00 71.44 87 SER A CA 1
ATOM 715 C C . SER A 1 87 ? 13.881 0.876 -13.118 1.00 71.44 87 SER A C 1
ATOM 717 O O . SER A 1 87 ? 13.355 1.939 -13.444 1.00 71.44 87 SER A O 1
ATOM 719 N N . HIS A 1 88 ? 15.150 0.606 -13.416 1.00 74.62 88 HIS A N 1
ATOM 720 C CA . HIS A 1 88 ? 15.987 1.512 -14.195 1.00 74.62 88 HIS A CA 1
ATOM 721 C C . HIS A 1 88 ? 16.147 0.980 -15.613 1.00 74.62 88 HIS A C 1
ATOM 723 O O . HIS A 1 88 ? 16.848 -0.003 -15.834 1.00 74.62 88 HIS A O 1
ATOM 729 N N . GLU A 1 89 ? 15.538 1.671 -16.569 1.00 81.62 89 GLU A N 1
ATOM 730 C CA . GLU A 1 89 ? 15.637 1.345 -17.989 1.00 81.62 89 GLU A CA 1
ATOM 731 C C . GLU A 1 89 ? 16.738 2.184 -18.644 1.00 81.62 89 GLU A C 1
ATOM 733 O O . GLU A 1 89 ? 16.839 3.403 -18.449 1.00 81.62 89 GLU A O 1
ATOM 738 N N . ARG A 1 90 ? 17.613 1.526 -19.409 1.00 82.38 90 ARG A N 1
ATOM 739 C CA . ARG A 1 90 ? 18.675 2.175 -20.185 1.00 82.38 90 ARG A CA 1
ATOM 740 C C . ARG A 1 90 ? 18.637 1.643 -21.615 1.00 82.38 90 ARG A C 1
ATOM 742 O O . ARG A 1 90 ? 18.649 0.428 -21.786 1.00 82.38 90 ARG A O 1
ATOM 749 N N . PRO A 1 91 ? 18.633 2.519 -22.634 1.00 86.88 91 PRO A N 1
ATOM 750 C CA . PRO A 1 91 ? 18.608 2.070 -24.018 1.00 86.88 91 PRO A CA 1
ATOM 751 C C . PRO A 1 91 ? 19.923 1.373 -24.385 1.00 86.88 91 PRO A C 1
ATOM 753 O O . PRO A 1 91 ? 21.010 1.853 -24.047 1.00 86.88 91 PRO A O 1
ATOM 756 N N . VAL A 1 92 ? 19.814 0.259 -25.110 1.00 87.69 92 VAL A N 1
ATOM 757 C CA . VAL A 1 92 ? 20.947 -0.523 -25.617 1.00 87.69 92 VAL A CA 1
ATOM 758 C C . VAL A 1 92 ? 21.108 -0.254 -27.110 1.00 87.69 92 VAL A C 1
ATOM 760 O O . VAL A 1 92 ? 20.200 -0.500 -27.894 1.00 87.69 92 VAL A O 1
ATOM 763 N N . TYR A 1 93 ? 22.278 0.242 -27.516 1.00 88.69 93 TYR A N 1
ATOM 764 C CA . TYR A 1 93 ? 22.588 0.501 -28.924 1.00 88.69 93 TYR A CA 1
ATOM 765 C C . TYR A 1 93 ? 23.535 -0.571 -29.457 1.00 88.69 93 TYR A C 1
ATOM 767 O O . TYR A 1 93 ? 24.750 -0.485 -29.259 1.00 88.69 93 TYR A O 1
ATOM 775 N N . LEU A 1 94 ? 22.975 -1.577 -30.126 1.00 86.75 94 LEU A N 1
ATOM 776 C CA . LEU A 1 94 ? 23.732 -2.653 -30.762 1.00 86.75 94 LEU A CA 1
ATOM 777 C C . LEU A 1 94 ? 24.543 -2.113 -31.946 1.00 86.75 94 LEU A C 1
ATOM 779 O O . LEU A 1 94 ? 24.012 -1.433 -32.826 1.00 86.75 94 LEU A O 1
ATOM 783 N N . LYS A 1 95 ? 25.846 -2.406 -31.959 1.00 84.38 95 LYS A N 1
ATOM 784 C CA . LYS A 1 95 ? 26.774 -2.016 -33.026 1.00 84.38 95 LYS A CA 1
ATOM 785 C C . LYS A 1 95 ? 27.340 -3.254 -33.707 1.00 84.38 95 LYS A C 1
ATOM 787 O O . LYS A 1 95 ? 27.600 -4.265 -33.061 1.00 84.38 95 LYS A O 1
ATOM 792 N N . PHE A 1 96 ? 27.593 -3.130 -35.005 1.00 82.81 96 PHE A N 1
ATOM 793 C CA . PHE A 1 96 ? 28.236 -4.153 -35.825 1.00 82.81 96 PHE A CA 1
ATOM 794 C C . PHE A 1 96 ? 29.568 -3.629 -36.356 1.00 82.81 96 PHE A C 1
ATOM 796 O O . PHE A 1 96 ? 29.718 -2.427 -36.599 1.00 82.81 96 PHE A O 1
ATOM 803 N N . LYS A 1 97 ? 30.531 -4.525 -36.569 1.00 76.06 97 LYS A N 1
ATOM 804 C CA . LYS A 1 97 ? 31.763 -4.217 -37.294 1.00 76.06 97 LYS A CA 1
ATOM 805 C C . LYS A 1 97 ? 31.546 -4.496 -38.789 1.00 76.06 97 LYS A C 1
ATOM 807 O O . LYS A 1 97 ? 31.080 -5.587 -39.137 1.00 76.06 97 LYS A O 1
ATOM 812 N N . PRO A 1 98 ? 31.857 -3.536 -39.678 1.00 73.38 98 PRO A N 1
ATOM 813 C CA . PRO A 1 98 ? 31.729 -3.744 -41.116 1.00 73.38 98 PRO A CA 1
ATOM 814 C C . PRO A 1 98 ? 32.759 -4.761 -41.628 1.00 73.38 98 PRO A C 1
ATOM 816 O O . PRO A 1 98 ? 33.871 -4.860 -41.103 1.00 73.38 98 PRO A O 1
ATOM 819 N N . CYS A 1 99 ? 32.389 -5.501 -42.674 1.00 65.50 99 CYS A N 1
ATOM 820 C CA . CYS A 1 99 ? 33.298 -6.380 -43.410 1.00 65.50 99 CYS A CA 1
ATOM 821 C C . CYS A 1 99 ? 34.428 -5.583 -44.083 1.00 65.50 99 CYS A C 1
ATOM 823 O O . CYS A 1 99 ? 34.145 -4.649 -44.829 1.00 65.50 99 CYS A O 1
ATOM 825 N N . GLY A 1 100 ? 35.692 -5.973 -43.872 1.00 61.53 100 GLY A N 1
ATOM 826 C CA . GLY A 1 100 ? 36.839 -5.405 -44.600 1.00 61.53 100 GLY A CA 1
ATOM 827 C C . GLY A 1 100 ? 37.617 -4.291 -43.889 1.00 61.53 100 GLY A C 1
ATOM 828 O O . GLY A 1 100 ? 38.409 -3.611 -44.529 1.00 61.53 100 GLY A O 1
ATOM 829 N N . ALA A 1 101 ? 37.452 -4.104 -42.575 1.00 55.78 101 ALA A N 1
ATOM 830 C CA . ALA A 1 101 ? 38.311 -3.221 -41.773 1.00 55.78 101 ALA A CA 1
ATOM 831 C C . ALA A 1 101 ? 39.711 -3.835 -41.528 1.00 55.78 101 ALA A C 1
ATOM 833 O O . ALA A 1 101 ? 40.118 -4.091 -40.398 1.00 55.78 101 ALA A O 1
ATOM 834 N N . THR A 1 102 ? 40.426 -4.104 -42.613 1.00 57.75 102 THR A N 1
ATOM 835 C CA . THR A 1 102 ? 41.889 -4.227 -42.684 1.00 57.75 102 THR A CA 1
ATOM 836 C C . THR A 1 102 ? 42.398 -3.019 -43.473 1.00 57.75 102 THR A C 1
ATOM 838 O O . THR A 1 102 ? 41.630 -2.489 -44.266 1.00 57.75 102 THR A O 1
ATOM 841 N N . ASP A 1 103 ? 43.645 -2.582 -43.254 1.00 56.22 103 ASP A N 1
ATOM 842 C CA . ASP A 1 103 ? 44.258 -1.280 -43.631 1.00 56.22 103 ASP A CA 1
ATOM 843 C C . ASP A 1 103 ? 43.960 -0.679 -45.026 1.00 56.22 103 ASP A C 1
ATOM 845 O O . ASP A 1 103 ? 44.217 0.502 -45.257 1.00 56.22 103 ASP A O 1
ATOM 849 N N . ASN A 1 104 ? 43.376 -1.437 -45.950 1.00 54.16 104 ASN A N 1
ATOM 850 C CA . ASN A 1 104 ? 42.999 -0.990 -47.280 1.00 54.16 104 ASN A CA 1
ATOM 851 C C . ASN A 1 104 ? 41.472 -0.866 -47.359 1.00 54.16 104 ASN A C 1
ATOM 853 O O . ASN A 1 104 ? 40.751 -1.852 -47.485 1.00 54.16 104 ASN A O 1
ATOM 857 N N . CYS A 1 105 ? 41.009 0.377 -47.243 1.00 53.22 105 CYS A N 1
ATOM 858 C CA . CYS A 1 105 ? 39.620 0.816 -47.171 1.00 53.22 105 CYS A CA 1
ATOM 859 C C . CYS A 1 105 ? 38.806 0.457 -48.437 1.00 53.22 105 CYS A C 1
ATOM 861 O O . CYS A 1 105 ? 38.514 1.320 -49.263 1.00 53.22 105 CYS A O 1
ATOM 863 N N . GLU A 1 106 ? 38.422 -0.810 -48.594 1.00 54.78 106 GLU A N 1
ATOM 864 C CA . GLU A 1 106 ? 37.401 -1.251 -49.547 1.00 54.78 106 GLU A CA 1
ATOM 865 C C . GLU A 1 106 ? 36.216 -1.823 -48.760 1.00 54.78 106 GLU A C 1
ATOM 867 O O . GLU A 1 106 ? 36.211 -2.960 -48.291 1.00 54.78 106 GLU A O 1
ATOM 872 N N . VAL A 1 107 ? 35.209 -0.975 -48.540 1.00 57.53 107 VAL A N 1
ATOM 873 C CA . VAL A 1 107 ? 34.021 -1.318 -47.752 1.00 57.53 107 VAL A CA 1
ATOM 874 C C . VAL A 1 107 ? 33.092 -2.187 -48.600 1.00 57.53 107 VAL A C 1
ATOM 876 O O . VAL A 1 107 ? 32.156 -1.697 -49.237 1.00 57.53 107 VAL A O 1
ATOM 879 N N . THR A 1 108 ? 33.319 -3.499 -48.603 1.00 56.88 108 THR A N 1
ATOM 880 C CA . THR A 1 108 ? 32.289 -4.454 -49.031 1.00 56.88 108 THR A CA 1
ATOM 881 C C . THR A 1 108 ? 31.075 -4.314 -48.113 1.00 56.88 108 THR A C 1
ATOM 883 O O . THR A 1 108 ? 31.175 -4.486 -46.899 1.00 56.88 108 THR A O 1
ATOM 886 N N . LYS A 1 109 ? 29.912 -3.978 -48.685 1.00 56.41 109 LYS A N 1
ATOM 887 C CA . LYS A 1 109 ? 28.643 -3.857 -47.953 1.00 56.41 109 LYS A CA 1
ATOM 888 C C . LYS A 1 109 ? 28.264 -5.223 -47.367 1.00 56.41 109 LYS A C 1
ATOM 890 O O . LYS A 1 109 ? 27.721 -6.065 -48.072 1.00 56.41 109 LYS A O 1
ATOM 895 N N . GLY A 1 110 ? 28.560 -5.434 -46.088 1.00 60.84 110 GLY A N 1
ATOM 896 C CA . GLY A 1 110 ? 28.243 -6.664 -45.370 1.00 60.84 110 GLY A CA 1
ATOM 897 C C . GLY A 1 110 ? 28.406 -6.512 -43.857 1.00 60.84 110 GLY A C 1
ATOM 898 O O . GLY A 1 110 ? 29.197 -5.692 -43.380 1.00 60.84 110 GLY A O 1
ATOM 899 N N . ILE A 1 111 ? 27.639 -7.306 -43.111 1.00 66.56 111 ILE A N 1
ATOM 900 C CA . ILE A 1 111 ? 27.718 -7.431 -41.652 1.00 66.56 111 ILE A CA 1
ATOM 901 C C . ILE A 1 111 ? 28.641 -8.623 -41.367 1.00 66.56 111 ILE A C 1
ATOM 903 O O . ILE A 1 111 ? 28.281 -9.751 -41.686 1.00 66.56 111 ILE A O 1
ATOM 907 N N . CYS A 1 112 ? 29.835 -8.380 -40.814 1.00 68.44 112 CYS A N 1
ATOM 908 C CA . CYS A 1 112 ? 30.843 -9.430 -40.570 1.00 68.44 112 CYS A CA 1
ATOM 909 C C . CYS A 1 112 ? 31.047 -9.769 -39.092 1.00 68.44 112 CYS A C 1
ATOM 911 O O . CYS A 1 112 ? 31.913 -10.574 -38.756 1.00 68.44 112 CYS A O 1
ATOM 913 N N . SER A 1 113 ? 30.279 -9.158 -38.193 1.00 77.50 113 SER A N 1
ATOM 914 C CA . SER A 1 113 ? 30.308 -9.485 -36.77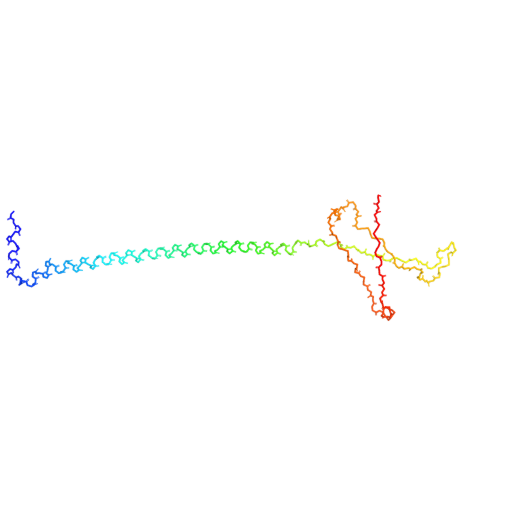1 1.00 77.50 113 SER A CA 1
ATOM 915 C C . SER A 1 113 ? 28.900 -9.588 -36.214 1.00 77.50 113 SER A C 1
ATOM 917 O O . SER A 1 113 ? 27.967 -9.000 -36.755 1.00 77.50 113 SER A O 1
ATOM 919 N N . PHE A 1 114 ? 28.773 -10.265 -35.079 1.00 83.19 114 PHE A N 1
ATOM 920 C CA . PHE A 1 114 ? 27.560 -10.227 -34.273 1.00 83.19 114 PHE A CA 1
ATOM 921 C C . PHE A 1 114 ? 27.311 -8.813 -33.709 1.00 83.19 114 PHE A C 1
ATOM 923 O O . PHE A 1 114 ? 28.275 -8.047 -33.543 1.00 83.19 114 PHE A O 1
ATOM 930 N N . PRO A 1 115 ? 26.041 -8.446 -33.442 1.00 85.69 115 PRO A N 1
ATOM 931 C CA . PRO A 1 115 ? 25.712 -7.196 -32.772 1.00 85.69 115 PRO A CA 1
ATOM 932 C C . PRO A 1 115 ? 26.205 -7.239 -31.330 1.00 85.69 115 PRO A C 1
ATOM 934 O O . PRO A 1 115 ? 25.841 -8.139 -30.580 1.00 85.69 115 PRO A O 1
ATOM 937 N N . ALA A 1 116 ? 26.984 -6.243 -30.921 1.00 86.88 116 ALA A N 1
ATOM 938 C CA . ALA A 1 116 ? 27.424 -6.102 -29.537 1.00 86.88 116 ALA A CA 1
ATOM 939 C C . ALA A 1 116 ? 27.189 -4.675 -29.038 1.00 86.88 116 ALA A C 1
ATOM 941 O O . ALA A 1 116 ? 27.284 -3.704 -29.796 1.00 86.88 116 ALA A O 1
ATOM 942 N N . ALA A 1 117 ? 26.895 -4.538 -27.748 1.00 86.81 117 ALA A N 1
ATOM 943 C CA . ALA A 1 117 ? 26.754 -3.253 -27.078 1.00 86.81 117 ALA A CA 1
ATOM 944 C C . ALA A 1 117 ? 27.376 -3.309 -25.684 1.00 86.81 117 ALA A C 1
ATOM 946 O O . ALA A 1 117 ? 27.222 -4.290 -24.964 1.00 86.81 117 ALA A O 1
ATOM 947 N N . HIS A 1 118 ? 28.024 -2.216 -25.284 1.00 88.19 118 HIS A N 1
ATOM 948 C CA . HIS A 1 118 ? 28.490 -2.024 -23.916 1.00 88.19 118 HIS A CA 1
ATOM 949 C C . HIS A 1 118 ? 27.593 -0.999 -23.230 1.00 88.19 118 HIS A C 1
ATOM 951 O O . HIS A 1 118 ? 27.508 0.152 -23.668 1.00 88.19 118 HIS A O 1
ATOM 957 N N . VAL A 1 119 ? 26.929 -1.421 -22.156 1.00 85.62 119 VAL A N 1
ATOM 958 C CA . VAL A 1 119 ? 26.001 -0.584 -21.391 1.00 85.62 119 VAL A CA 1
ATOM 959 C C . VAL A 1 119 ? 26.585 -0.354 -20.006 1.00 85.62 119 VAL A C 1
ATOM 961 O O . VAL A 1 119 ? 26.801 -1.288 -19.240 1.00 85.62 119 VAL A O 1
ATOM 964 N N . GLN A 1 120 ? 26.845 0.907 -19.672 1.00 82.56 120 GLN A N 1
ATOM 965 C CA . GLN A 1 120 ? 27.298 1.278 -18.334 1.00 82.56 120 GLN A CA 1
ATOM 966 C C . GLN A 1 120 ? 26.082 1.424 -17.414 1.00 82.56 120 GLN A C 1
ATOM 968 O O . GLN A 1 120 ? 25.331 2.394 -17.521 1.00 82.56 120 GLN A O 1
ATOM 973 N N . LEU A 1 121 ? 25.889 0.459 -16.509 1.00 77.31 121 LEU A N 1
ATOM 974 C CA . LEU A 1 121 ? 24.761 0.449 -15.567 1.00 77.31 121 LEU A CA 1
ATOM 975 C C . LEU A 1 121 ? 24.920 1.470 -14.428 1.00 77.31 121 LEU A C 1
ATOM 977 O O . LEU A 1 121 ? 23.928 1.966 -13.899 1.00 77.31 121 LEU A O 1
ATOM 981 N N . THR A 1 122 ? 26.157 1.823 -14.069 1.00 73.69 122 THR A N 1
ATOM 982 C CA . THR A 1 122 ? 26.454 2.785 -13.003 1.00 73.69 122 THR A CA 1
ATOM 983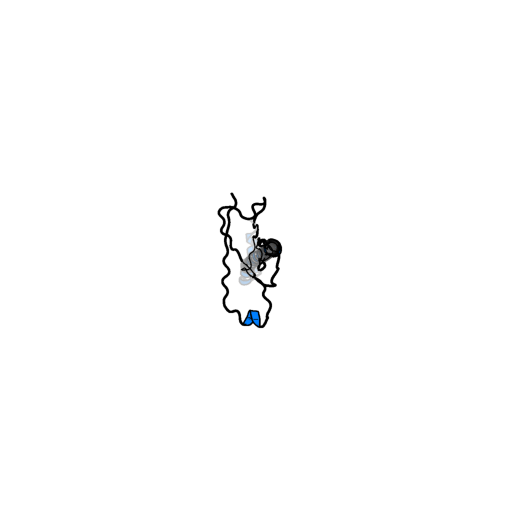 C C . THR A 1 122 ? 27.522 3.786 -13.434 1.00 73.69 122 THR A C 1
ATOM 985 O O . THR A 1 122 ? 28.517 3.429 -14.063 1.00 73.69 122 THR A O 1
ATOM 988 N N . LYS A 1 123 ? 27.322 5.062 -13.093 1.00 64.19 123 LYS A N 1
ATOM 989 C CA . LYS A 1 123 ? 28.325 6.122 -13.251 1.00 64.19 123 LYS A CA 1
ATOM 990 C C . LYS A 1 123 ? 28.231 7.059 -12.056 1.00 64.19 123 LYS A C 1
ATOM 992 O O . LYS A 1 123 ? 27.323 7.882 -12.002 1.00 64.19 123 LYS A O 1
ATOM 997 N N . ARG A 1 124 ? 29.166 6.940 -11.104 1.00 58.28 124 ARG A N 1
ATOM 998 C CA . ARG A 1 124 ? 29.292 7.758 -9.870 1.00 58.28 124 ARG A CA 1
ATOM 999 C C . ARG A 1 124 ? 28.093 7.758 -8.903 1.00 58.28 124 ARG A C 1
ATOM 1001 O O . ARG A 1 124 ? 28.265 8.137 -7.754 1.00 58.28 124 ARG A O 1
ATOM 1008 N N . GLN A 1 125 ? 26.910 7.337 -9.330 1.00 58.84 125 GLN A N 1
ATOM 1009 C CA . GLN A 1 125 ? 25.719 7.164 -8.509 1.00 58.84 125 GLN A CA 1
ATOM 1010 C C . GLN A 1 125 ? 25.576 5.664 -8.235 1.00 58.84 125 GLN A C 1
ATOM 1012 O O . GLN A 1 125 ? 25.408 4.897 -9.178 1.00 58.84 125 GLN A O 1
ATOM 1017 N N . GLN A 1 126 ? 25.690 5.230 -6.975 1.00 63.38 126 GLN A N 1
ATOM 1018 C CA . GLN A 1 126 ? 25.461 3.837 -6.564 1.00 63.38 126 GLN A CA 1
ATOM 1019 C C . GLN A 1 126 ? 23.976 3.473 -6.741 1.00 63.38 126 GLN A C 1
ATOM 1021 O O . GLN A 1 126 ? 23.227 3.404 -5.774 1.00 63.38 126 GLN A O 1
ATOM 1026 N N . LEU A 1 127 ? 23.535 3.270 -7.987 1.00 66.50 127 LEU A N 1
ATOM 1027 C CA . LEU A 1 127 ? 22.204 2.724 -8.285 1.00 66.50 127 LEU A CA 1
ATOM 1028 C C . LEU A 1 127 ? 22.128 1.245 -7.889 1.00 66.50 127 LEU A C 1
ATOM 1030 O O . LEU A 1 127 ? 21.067 0.751 -7.529 1.00 66.50 127 LEU A O 1
ATOM 1034 N N . LEU A 1 128 ? 23.270 0.556 -7.945 1.00 75.31 128 LEU A N 1
ATOM 1035 C CA . LEU A 1 128 ? 23.423 -0.831 -7.539 1.00 75.31 128 LEU A CA 1
ATOM 1036 C C . LEU A 1 128 ? 24.223 -0.853 -6.233 1.00 75.31 128 LEU A C 1
ATOM 1038 O O . LEU A 1 128 ? 25.446 -0.714 -6.229 1.00 75.31 128 LEU A O 1
ATOM 1042 N N . MET A 1 129 ? 23.512 -0.954 -5.112 1.00 74.19 129 MET A N 1
ATOM 1043 C CA . MET A 1 129 ? 24.103 -1.183 -3.794 1.00 74.19 129 MET A CA 1
ATOM 1044 C C . MET A 1 129 ? 24.669 -2.602 -3.693 1.00 74.19 129 MET A C 1
ATOM 1046 O O . MET A 1 129 ? 24.059 -3.555 -4.184 1.00 74.19 129 MET A O 1
ATOM 1050 N N . MET A 1 130 ? 25.811 -2.743 -3.019 1.00 76.44 130 MET A N 1
ATOM 1051 C CA . MET A 1 130 ? 26.429 -4.044 -2.757 1.00 76.44 130 MET A CA 1
ATOM 1052 C C . MET A 1 130 ? 25.564 -4.880 -1.805 1.00 76.44 130 MET A C 1
ATOM 1054 O O . MET A 1 130 ? 25.020 -4.357 -0.835 1.00 76.44 130 MET A O 1
ATOM 1058 N N . GLY A 1 131 ? 25.467 -6.186 -2.064 1.00 80.12 131 GLY A N 1
ATOM 1059 C CA . GLY A 1 131 ? 24.773 -7.143 -1.191 1.00 80.12 131 GLY A CA 1
ATOM 1060 C C . GLY A 1 131 ? 23.275 -7.326 -1.461 1.00 80.12 131 GLY A C 1
ATOM 1061 O O . GLY A 1 131 ? 22.653 -8.168 -0.819 1.00 80.12 131 GLY A O 1
ATOM 1062 N N . GLN A 1 132 ? 22.699 -6.598 -2.421 1.00 81.56 132 GLN A N 1
ATOM 1063 C CA . GLN A 1 132 ? 21.313 -6.791 -2.847 1.00 81.56 132 GLN A CA 1
ATOM 1064 C C . GLN A 1 132 ? 21.254 -7.606 -4.155 1.00 81.56 132 GLN A C 1
ATOM 1066 O O . GLN A 1 132 ? 22.023 -7.326 -5.075 1.00 81.56 132 GLN A O 1
ATOM 1071 N N . PRO A 1 133 ? 20.360 -8.606 -4.276 1.00 84.38 133 PRO A N 1
ATOM 1072 C CA . PRO A 1 133 ? 20.148 -9.308 -5.537 1.00 84.38 133 PRO A CA 1
ATOM 1073 C C . PRO A 1 133 ? 19.418 -8.407 -6.544 1.00 84.38 133 PRO A C 1
ATOM 1075 O O . PRO A 1 133 ? 18.399 -7.797 -6.217 1.00 84.38 133 PRO A O 1
ATOM 1078 N N . TYR A 1 134 ? 19.905 -8.375 -7.785 1.00 82.38 134 TYR A N 1
ATOM 1079 C CA . TYR A 1 134 ? 19.280 -7.652 -8.897 1.00 82.38 134 TYR A CA 1
ATOM 1080 C C . TYR A 1 134 ? 18.856 -8.619 -10.002 1.00 82.38 134 TYR A C 1
ATOM 1082 O O . TYR A 1 134 ? 19.478 -9.661 -10.204 1.00 82.38 134 TYR A O 1
ATOM 1090 N N . LYS A 1 135 ? 17.796 -8.254 -10.727 1.00 85.50 135 LYS A N 1
ATOM 1091 C CA . LYS A 1 135 ? 17.349 -8.940 -11.943 1.00 85.50 135 LYS A CA 1
ATOM 1092 C C . LYS A 1 135 ? 17.569 -8.013 -13.129 1.00 85.50 135 LYS A C 1
ATOM 1094 O O . LYS A 1 135 ? 17.194 -6.846 -13.063 1.00 85.50 135 LYS A O 1
ATOM 1099 N N . ILE A 1 136 ? 18.185 -8.536 -14.181 1.00 84.50 136 ILE A N 1
ATOM 1100 C CA . ILE A 1 136 ? 18.430 -7.811 -15.426 1.00 84.50 136 ILE A CA 1
ATOM 1101 C C . ILE A 1 136 ? 17.493 -8.399 -16.476 1.00 84.50 136 ILE A C 1
ATOM 1103 O O . ILE A 1 136 ? 17.457 -9.614 -16.659 1.00 84.50 136 ILE A O 1
ATOM 1107 N N . HIS A 1 137 ? 16.740 -7.528 -17.137 1.00 87.50 137 HIS A N 1
ATOM 1108 C CA . HIS A 1 137 ? 15.862 -7.872 -18.248 1.00 87.50 137 HIS A CA 1
ATOM 1109 C C . HIS A 1 137 ? 16.381 -7.158 -19.497 1.00 87.50 137 HIS A C 1
ATOM 1111 O O . HIS A 1 137 ? 16.732 -5.980 -19.430 1.00 87.50 137 HIS A O 1
ATOM 1117 N N . LEU A 1 138 ? 16.489 -7.894 -20.602 1.00 86.62 138 LEU A N 1
ATOM 1118 C CA . LEU A 1 138 ? 16.840 -7.354 -21.909 1.00 86.62 138 LEU A CA 1
ATOM 1119 C C . LEU A 1 138 ? 15.619 -7.508 -22.809 1.00 86.62 138 LEU A C 1
ATOM 1121 O O . LEU A 1 138 ? 15.307 -8.620 -23.227 1.00 86.62 138 LEU A O 1
ATOM 1125 N N . ASP A 1 139 ? 14.961 -6.392 -23.099 1.00 88.81 139 ASP A N 1
ATOM 1126 C CA . ASP A 1 139 ? 13.862 -6.342 -24.058 1.00 88.81 139 ASP A CA 1
ATOM 1127 C C . ASP A 1 139 ? 14.426 -5.956 -25.430 1.00 88.81 139 ASP A C 1
ATOM 1129 O O . ASP A 1 139 ? 15.023 -4.889 -25.599 1.00 88.81 139 ASP A O 1
ATOM 1133 N N . LEU A 1 140 ? 14.295 -6.866 -26.400 1.00 87.75 140 LEU A N 1
ATOM 1134 C CA . LEU A 1 140 ? 14.756 -6.683 -27.775 1.00 87.75 140 LEU A CA 1
ATOM 1135 C C . LEU A 1 140 ? 13.555 -6.662 -28.721 1.00 87.75 140 LEU A C 1
ATOM 1137 O O . LEU A 1 140 ? 12.954 -7.699 -28.995 1.00 87.75 140 LEU A O 1
ATOM 1141 N N . ASP A 1 141 ? 13.256 -5.488 -29.268 1.00 87.69 141 ASP A N 1
ATOM 1142 C CA . ASP A 1 141 ? 12.212 -5.330 -30.278 1.00 87.69 141 ASP A CA 1
ATOM 1143 C C . ASP A 1 141 ? 12.739 -5.718 -31.666 1.00 87.69 141 ASP A C 1
ATOM 1145 O O . ASP A 1 141 ? 13.679 -5.106 -32.185 1.00 87.69 141 ASP A O 1
ATOM 1149 N N . MET A 1 142 ? 12.117 -6.717 -32.300 1.00 86.50 142 MET A N 1
ATOM 1150 C CA . MET A 1 142 ? 12.442 -7.143 -33.665 1.00 86.50 142 MET A CA 1
ATOM 1151 C C . MET A 1 142 ? 11.240 -7.002 -34.609 1.00 86.50 142 MET A C 1
ATOM 1153 O O . MET A 1 142 ? 10.124 -7.369 -34.242 1.00 86.50 142 MET A O 1
ATOM 1157 N N . PRO A 1 143 ? 11.434 -6.510 -35.848 1.00 89.69 143 PRO A N 1
ATOM 1158 C CA . PRO A 1 143 ? 10.355 -6.403 -36.819 1.00 89.69 143 PRO A CA 1
ATOM 1159 C C . PRO A 1 143 ? 9.983 -7.759 -37.439 1.00 89.69 143 PRO A C 1
ATOM 1161 O O . PRO A 1 143 ? 10.827 -8.621 -37.695 1.00 89.69 143 PRO A O 1
ATOM 1164 N N . GLU A 1 144 ? 8.708 -7.886 -37.795 1.00 85.81 144 GLU A N 1
ATOM 1165 C CA . GLU A 1 144 ? 8.098 -9.041 -38.468 1.00 85.81 144 GLU A CA 1
ATOM 1166 C C . GLU A 1 144 ? 8.470 -9.128 -39.962 1.00 85.81 144 GLU A C 1
ATOM 1168 O O . GLU A 1 144 ? 7.626 -9.007 -40.852 1.00 85.81 144 GLU A O 1
ATOM 1173 N N . SER A 1 145 ? 9.758 -9.309 -40.258 1.00 89.00 145 SER A N 1
ATOM 1174 C CA . SER A 1 145 ? 10.255 -9.515 -41.625 1.00 89.00 145 SER A CA 1
ATOM 1175 C C . SER A 1 145 ? 10.280 -11.005 -41.999 1.00 89.00 145 SER A C 1
ATOM 1177 O O . SER A 1 145 ? 10.470 -11.840 -41.116 1.00 89.00 145 SER A O 1
ATOM 1179 N N . PRO A 1 146 ? 10.136 -11.376 -43.288 1.00 85.94 146 PRO A N 1
ATOM 1180 C CA . PRO A 1 146 ? 10.228 -12.777 -43.712 1.00 85.94 146 PRO A CA 1
ATOM 1181 C C . PRO A 1 146 ? 11.559 -13.418 -43.294 1.00 85.94 146 PRO A C 1
ATOM 1183 O O . PRO A 1 146 ? 11.562 -14.540 -42.808 1.00 85.94 146 PRO A O 1
ATOM 1186 N N . THR A 1 147 ? 12.664 -12.668 -43.356 1.00 84.75 147 THR A N 1
ATOM 1187 C CA . THR A 1 147 ? 13.977 -13.123 -42.878 1.00 84.75 147 THR A CA 1
ATOM 1188 C C . THR A 1 147 ? 13.992 -13.365 -41.370 1.00 84.75 147 THR A C 1
ATOM 1190 O O . THR A 1 147 ? 14.533 -14.368 -40.932 1.00 84.75 147 THR A O 1
ATOM 1193 N N . ASN A 1 148 ? 13.369 -12.498 -40.563 1.00 84.56 148 ASN A N 1
ATOM 1194 C CA . ASN A 1 148 ? 13.313 -12.690 -39.109 1.00 84.56 148 ASN A CA 1
ATOM 1195 C C . ASN A 1 148 ? 12.348 -13.808 -38.685 1.00 84.56 148 ASN A C 1
ATOM 1197 O O . ASN A 1 148 ? 12.514 -14.373 -37.616 1.00 84.56 148 ASN A O 1
ATOM 1201 N N . ARG A 1 149 ? 11.363 -14.149 -39.526 1.00 82.06 149 ARG A N 1
ATOM 1202 C CA . ARG A 1 149 ? 10.467 -15.298 -39.309 1.00 82.06 149 ARG A CA 1
ATOM 1203 C C . ARG A 1 149 ? 11.127 -16.640 -39.600 1.00 82.06 149 ARG A C 1
ATOM 1205 O O . ARG A 1 149 ? 10.725 -17.645 -39.031 1.00 82.06 149 ARG A O 1
ATOM 1212 N N . GLU A 1 150 ? 12.089 -16.656 -40.517 1.00 84.94 150 GLU A N 1
ATOM 1213 C CA . GLU A 1 150 ? 12.891 -17.843 -40.833 1.00 84.94 150 GLU A CA 1
ATOM 1214 C C . GLU A 1 150 ? 14.016 -18.073 -39.814 1.00 84.94 150 GLU A C 1
ATOM 1216 O O . GLU A 1 150 ? 14.530 -19.185 -39.703 1.00 84.94 150 GLU A O 1
ATOM 1221 N N . LEU A 1 151 ? 14.389 -17.034 -39.059 1.00 79.50 151 LEU A N 1
ATOM 1222 C CA . LEU A 1 151 ? 15.299 -17.148 -37.928 1.00 79.50 151 LEU A CA 1
ATOM 1223 C C . LEU A 1 151 ? 14.545 -17.742 -36.730 1.00 79.50 151 LEU A C 1
ATOM 1225 O O . LEU A 1 151 ? 13.659 -17.113 -36.163 1.00 79.50 151 LEU A O 1
ATOM 1229 N N . ASP A 1 152 ? 14.918 -18.963 -36.355 1.00 74.94 152 ASP A N 1
ATOM 1230 C CA . ASP A 1 152 ? 14.432 -19.633 -35.145 1.00 74.94 152 ASP A CA 1
ATOM 1231 C C . ASP A 1 152 ? 15.215 -19.136 -33.900 1.00 74.94 152 ASP A C 1
ATOM 1233 O O . ASP A 1 152 ? 15.599 -17.964 -33.816 1.00 74.94 152 ASP A O 1
ATOM 1237 N N . MET A 1 153 ? 15.474 -19.997 -32.911 1.00 78.88 153 MET A N 1
ATOM 1238 C CA . MET A 1 153 ? 16.153 -19.628 -31.669 1.00 78.88 153 MET A CA 1
ATOM 1239 C C . MET A 1 153 ? 17.548 -19.018 -31.906 1.00 78.88 153 MET A C 1
ATOM 1241 O O . MET A 1 153 ? 18.439 -19.630 -32.495 1.00 78.88 153 MET A O 1
ATOM 1245 N N . GLN A 1 154 ? 17.756 -17.812 -31.376 1.00 79.06 154 GLN A N 1
ATOM 1246 C CA . GLN A 1 154 ? 19.059 -17.152 -31.300 1.00 79.06 154 GLN A CA 1
ATOM 1247 C C . GLN A 1 154 ? 19.434 -16.959 -29.831 1.00 79.06 154 GLN A C 1
ATOM 1249 O O . GLN A 1 154 ? 18.614 -16.529 -29.020 1.00 79.06 154 GLN A O 1
ATOM 1254 N N . VAL A 1 155 ? 20.677 -17.295 -29.487 1.00 82.88 155 VAL A N 1
ATOM 1255 C CA . VAL A 1 155 ? 21.205 -17.140 -28.128 1.00 82.88 155 VAL A CA 1
ATOM 1256 C C . VAL A 1 155 ? 21.770 -15.732 -27.974 1.00 82.88 155 VAL A C 1
ATOM 1258 O O . VAL A 1 155 ? 22.558 -15.279 -28.802 1.00 82.88 155 VAL A O 1
ATOM 1261 N N . ALA A 1 156 ? 21.361 -15.046 -26.909 1.00 83.38 156 ALA A N 1
ATOM 1262 C CA . ALA A 1 156 ? 21.971 -13.801 -26.469 1.00 83.38 156 ALA A CA 1
ATOM 1263 C C . ALA A 1 156 ? 22.840 -14.089 -25.241 1.00 83.38 156 ALA A C 1
ATOM 1265 O O . ALA A 1 156 ? 22.331 -14.577 -24.232 1.00 83.38 156 ALA A O 1
ATOM 1266 N N . ASP A 1 157 ? 24.129 -13.764 -25.327 1.00 85.19 157 ASP A N 1
ATOM 1267 C CA . ASP A 1 157 ? 25.092 -13.976 -24.246 1.00 85.19 157 ASP A CA 1
ATOM 1268 C C . ASP A 1 157 ? 25.387 -12.655 -23.514 1.00 85.19 157 ASP A C 1
ATOM 1270 O O . ASP A 1 157 ? 26.011 -11.754 -24.085 1.00 85.19 157 ASP A O 1
ATOM 1274 N N . PRO A 1 158 ? 24.936 -12.494 -22.255 1.00 85.00 158 PRO A N 1
ATOM 1275 C CA . PRO A 1 158 ? 25.300 -11.348 -21.437 1.00 85.00 158 PRO A CA 1
ATOM 1276 C C . PRO A 1 158 ? 26.662 -11.564 -20.764 1.00 85.00 158 PRO A C 1
ATOM 1278 O O . PRO A 1 158 ? 26.869 -12.543 -20.050 1.00 85.00 158 PRO A O 1
ATOM 1281 N N . GLU A 1 159 ? 27.567 -10.597 -20.911 1.00 84.94 159 GLU A N 1
ATOM 1282 C CA . GLU A 1 159 ? 28.856 -10.578 -20.214 1.00 84.94 159 GLU A CA 1
ATOM 1283 C C . GLU A 1 159 ? 28.935 -9.376 -19.263 1.00 84.94 159 GLU A C 1
ATOM 1285 O O . GLU A 1 159 ? 28.724 -8.226 -19.658 1.00 84.94 159 GLU A O 1
ATOM 1290 N N . THR A 1 160 ? 29.236 -9.633 -17.988 1.00 82.00 160 THR A N 1
ATOM 1291 C CA . THR A 1 160 ? 29.391 -8.587 -16.970 1.00 82.00 160 THR A CA 1
ATOM 1292 C C . THR A 1 160 ? 30.864 -8.311 -16.709 1.00 82.00 160 THR A C 1
ATOM 1294 O O . THR A 1 160 ? 31.559 -9.142 -16.128 1.00 82.00 160 THR A O 1
ATOM 1297 N N . LEU A 1 161 ? 31.323 -7.117 -17.080 1.00 79.00 161 LEU A N 1
ATOM 1298 C CA . LEU A 1 161 ? 32.680 -6.654 -16.796 1.00 79.00 161 LEU A CA 1
ATOM 1299 C C . LEU A 1 161 ? 32.687 -5.774 -15.543 1.00 79.00 161 LEU A C 1
ATOM 1301 O O . LEU A 1 161 ? 31.945 -4.791 -15.460 1.00 79.00 161 LEU A O 1
ATOM 1305 N N . HIS A 1 162 ? 33.539 -6.120 -14.579 1.00 74.62 162 HIS A N 1
ATOM 1306 C CA . HIS A 1 162 ? 33.872 -5.247 -13.459 1.00 74.62 162 HIS A CA 1
ATOM 1307 C C . HIS A 1 162 ? 35.059 -4.376 -13.876 1.00 74.62 162 HIS A C 1
ATOM 1309 O O . HIS A 1 162 ? 36.095 -4.902 -14.272 1.00 74.62 162 HIS A O 1
ATOM 1315 N N . TYR A 1 163 ? 34.886 -3.056 -13.853 1.00 65.94 163 TYR A N 1
ATOM 1316 C CA . TYR A 1 163 ? 35.991 -2.119 -14.044 1.00 65.94 163 TYR A CA 1
ATOM 1317 C C . TYR A 1 163 ? 36.513 -1.733 -12.659 1.00 65.94 163 TYR A C 1
ATOM 1319 O O . TYR A 1 163 ? 35.773 -1.096 -11.906 1.00 65.94 163 TYR A O 1
ATOM 1327 N N . ASP A 1 164 ? 37.740 -2.157 -12.353 1.00 58.91 164 ASP A N 1
ATOM 1328 C CA . ASP A 1 164 ? 38.499 -1.755 -11.159 1.00 58.91 164 ASP A CA 1
ATOM 1329 C C . ASP A 1 164 ? 38.904 -0.268 -11.201 1.00 58.91 164 ASP A C 1
ATOM 1331 O O . ASP A 1 164 ? 39.202 0.250 -12.308 1.00 58.91 164 ASP A O 1
#

Organism: NCBI:txid1586634

Foldseek 3Di:
DPPPVVLVVVPVVDPPVVSCCVVPVVVVVVVVVVVVVVVVVVVVVVVVVVVVVVVVVVVVVVVVVVVVVVVVVVVVVCCVVPVDPDDDDDDWDWDFDFPPPDPDPDGDGDGPDDTDTDDDPDDPDCPDDPPDDDDDDDDDDDDPDPVVVVDDDDDDDDDDDDDD

pLDDT: mean 80.02, std 13.62, range [42.5, 98.44]